Protein AF-A0A966P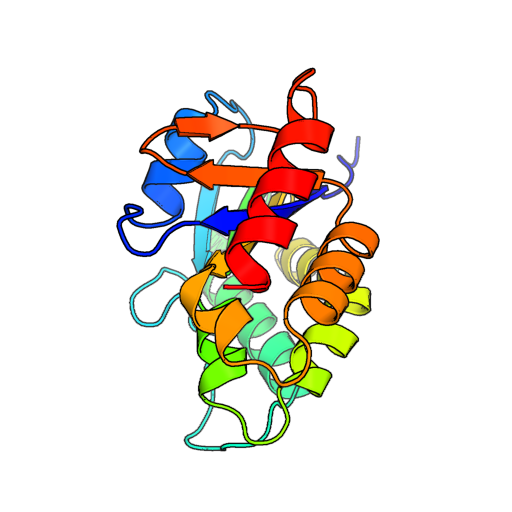U04-F1 (afdb_monomer_lite)

Secondary structure (DSSP, 8-state):
--PPPEEEEEEE-TT---HHHHHGGG-----SEEEEESTTSSB----SS-SS--HHHHHHHHHHHHHHHHHHHTT-EEEEEETTHHHHHHHSS-THHHHHHHHHHHHHHHHHHHHTT-EEEEEEEEEEHHHHHTSSSHHHHHHHHHHHSSEEEEEETTEEE-TTSTTHHHHHHHHHHHHH-

Structure (mmCIF, N/CA/C/O backbone):
data_AF-A0A966PU04-F1
#
_entry.id   AF-A0A966PU04-F1
#
loop_
_atom_site.group_PDB
_atom_site.id
_atom_site.type_symbol
_atom_site.label_atom_id
_atom_site.label_alt_id
_atom_site.label_comp_id
_atom_site.label_asym_id
_atom_site.label_entity_id
_atom_site.label_seq_id
_atom_site.pdbx_PDB_ins_code
_atom_site.Cartn_x
_atom_site.Cartn_y
_atom_site.Cartn_z
_atom_site.occupancy
_atom_site.B_iso_or_equiv
_atom_site.auth_seq_id
_atom_site.auth_comp_id
_atom_site.auth_asym_id
_atom_site.auth_atom_id
_atom_site.pdbx_PDB_model_num
ATOM 1 N N . MET A 1 1 ? 21.690 9.008 -10.757 1.00 43.91 1 MET A N 1
ATOM 2 C CA . MET A 1 1 ? 21.494 9.092 -9.293 1.00 43.91 1 MET A CA 1
ATOM 3 C C . MET A 1 1 ? 20.331 8.174 -8.948 1.00 43.91 1 MET A C 1
ATOM 5 O O . MET A 1 1 ? 19.266 8.370 -9.515 1.00 43.91 1 MET A O 1
ATOM 9 N N . LYS A 1 2 ? 20.530 7.123 -8.142 1.00 53.91 2 LYS A N 1
ATOM 10 C CA . LYS A 1 2 ? 19.440 6.214 -7.755 1.00 53.91 2 LYS A CA 1
ATOM 11 C C . LYS A 1 2 ? 18.668 6.879 -6.607 1.00 53.91 2 LYS A C 1
ATOM 13 O O . LYS A 1 2 ? 19.185 6.948 -5.502 1.00 53.91 2 LYS A O 1
ATOM 18 N N . ILE A 1 3 ? 17.493 7.439 -6.890 1.00 61.97 3 ILE A N 1
ATOM 19 C CA . ILE A 1 3 ? 16.504 7.840 -5.875 1.00 61.97 3 ILE A CA 1
ATOM 20 C C . ILE A 1 3 ? 16.209 6.638 -4.957 1.00 61.97 3 ILE A C 1
ATOM 22 O O . ILE A 1 3 ? 15.909 5.546 -5.447 1.00 61.97 3 ILE A O 1
ATOM 26 N N . ALA A 1 4 ? 16.347 6.817 -3.644 1.00 70.00 4 ALA A N 1
ATOM 27 C CA . ALA A 1 4 ? 15.911 5.810 -2.684 1.00 70.00 4 ALA A CA 1
ATOM 28 C C . ALA A 1 4 ? 14.380 5.719 -2.731 1.00 70.00 4 ALA A C 1
ATOM 30 O O . ALA A 1 4 ? 13.701 6.746 -2.694 1.00 70.00 4 ALA A O 1
ATOM 31 N N . SER A 1 5 ? 13.863 4.503 -2.872 1.00 83.75 5 SER A N 1
ATOM 32 C CA . SER A 1 5 ? 12.429 4.228 -2.822 1.00 83.75 5 SER A CA 1
ATOM 33 C C . SER A 1 5 ? 11.906 4.595 -1.439 1.00 83.75 5 SER A C 1
ATOM 35 O O . SER A 1 5 ? 12.516 4.221 -0.441 1.00 83.75 5 SER A O 1
ATOM 37 N N . ARG A 1 6 ? 10.817 5.360 -1.382 1.00 91.75 6 ARG A N 1
ATOM 38 C CA . ARG A 1 6 ? 10.198 5.798 -0.127 1.00 91.75 6 ARG A CA 1
ATOM 39 C C . ARG A 1 6 ? 9.121 4.793 0.262 1.00 91.75 6 ARG A C 1
ATOM 41 O O . ARG A 1 6 ? 8.151 4.633 -0.490 1.00 91.75 6 ARG A O 1
ATOM 48 N N . HIS A 1 7 ? 9.284 4.111 1.395 1.00 93.94 7 HIS A N 1
ATOM 49 C CA . HIS A 1 7 ? 8.273 3.201 1.926 1.00 93.94 7 HIS A CA 1
ATO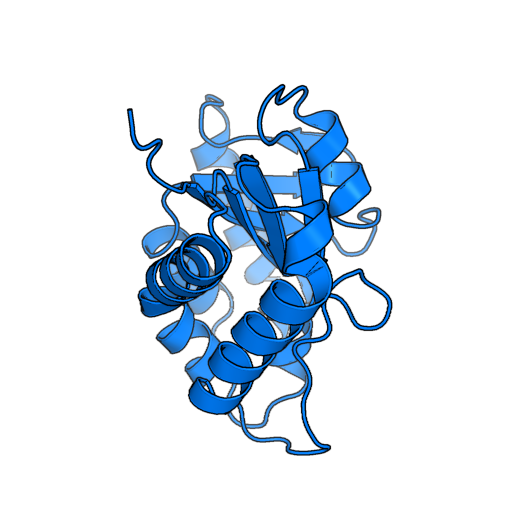M 50 C C . HIS A 1 7 ? 7.269 3.983 2.778 1.00 93.94 7 HIS A C 1
ATOM 52 O O . HIS A 1 7 ? 7.608 4.498 3.840 1.00 93.94 7 HIS A O 1
ATOM 58 N N . VAL A 1 8 ? 6.030 4.100 2.305 1.00 94.94 8 VAL A N 1
ATOM 59 C CA . VAL A 1 8 ? 5.017 5.000 2.866 1.00 94.94 8 VAL A CA 1
ATOM 60 C C . VAL A 1 8 ? 3.841 4.211 3.423 1.00 94.94 8 VAL A C 1
ATOM 62 O O . VAL A 1 8 ? 3.175 3.475 2.698 1.00 94.94 8 VAL A O 1
ATOM 65 N N . LEU A 1 9 ? 3.521 4.441 4.691 1.00 95.75 9 LEU A N 1
ATOM 66 C CA . LEU A 1 9 ? 2.275 4.011 5.309 1.00 95.75 9 LEU A CA 1
ATOM 67 C C . LEU A 1 9 ? 1.198 5.067 5.059 1.00 95.75 9 LEU A C 1
ATOM 69 O O . LEU A 1 9 ? 1.275 6.157 5.619 1.00 95.75 9 LEU A O 1
ATOM 73 N N . LEU A 1 10 ? 0.161 4.749 4.284 1.00 96.19 10 LEU A N 1
ATOM 74 C CA . LEU A 1 10 ? -1.016 5.605 4.121 1.00 96.19 10 LEU A CA 1
ATOM 75 C C . LEU A 1 10 ? -2.199 5.037 4.910 1.00 96.19 10 LEU A C 1
ATOM 77 O O . LEU A 1 10 ? -2.796 4.038 4.512 1.00 96.19 10 LEU A O 1
ATOM 81 N N . VAL A 1 11 ? -2.580 5.705 6.000 1.00 95.56 11 VAL A N 1
ATOM 82 C CA . VAL A 1 11 ? -3.774 5.339 6.777 1.00 95.56 11 VAL A CA 1
ATOM 83 C C . VAL A 1 11 ? -4.981 6.157 6.341 1.00 95.56 11 VAL A C 1
ATOM 85 O O . VAL A 1 11 ? -4.914 7.385 6.293 1.00 95.56 11 VAL A O 1
ATOM 88 N N . VAL A 1 12 ? -6.096 5.486 6.056 1.00 94.81 12 VAL A N 1
ATOM 89 C CA . VAL A 1 12 ? -7.312 6.112 5.520 1.00 94.81 12 VAL A CA 1
ATOM 90 C C . VAL A 1 12 ? -8.547 5.789 6.360 1.00 94.81 12 VAL A C 1
ATOM 92 O O . VAL A 1 12 ? -8.653 4.704 6.938 1.00 94.81 12 VAL A O 1
ATOM 95 N N . ASP A 1 13 ? -9.493 6.724 6.429 1.00 91.12 13 ASP A N 1
ATOM 96 C CA . ASP A 1 13 ? -10.825 6.447 6.977 1.00 91.12 13 ASP A CA 1
ATOM 97 C C . ASP A 1 13 ? -11.718 5.653 5.997 1.00 91.12 13 ASP A C 1
ATOM 99 O O . ASP A 1 13 ? -11.380 5.456 4.831 1.00 91.12 13 ASP A O 1
ATOM 103 N N . GLU A 1 14 ? -12.858 5.153 6.484 1.00 83.19 14 GLU A N 1
ATOM 104 C CA . GLU A 1 14 ? -13.803 4.332 5.702 1.00 83.19 14 GLU A CA 1
ATOM 105 C C . GLU A 1 14 ? -14.418 5.069 4.509 1.00 83.19 14 GLU A C 1
ATOM 107 O O . GLU A 1 14 ? -14.844 4.443 3.540 1.00 83.19 14 GLU A O 1
ATOM 112 N N . THR A 1 15 ? -14.476 6.398 4.584 1.00 85.50 15 THR A N 1
ATOM 113 C CA . THR A 1 15 ? -15.108 7.257 3.576 1.00 85.50 15 THR A CA 1
ATOM 114 C C . THR A 1 15 ? -14.124 7.756 2.526 1.00 85.50 15 THR A C 1
ATOM 116 O O . THR A 1 15 ? -14.505 8.495 1.614 1.00 85.50 15 THR A O 1
ATOM 119 N N . ALA A 1 16 ? -12.856 7.369 2.651 1.00 89.19 16 ALA A N 1
ATOM 120 C CA . ALA A 1 16 ? -11.800 7.838 1.786 1.00 89.19 16 ALA A CA 1
ATOM 121 C C . ALA A 1 16 ? -12.066 7.453 0.317 1.00 89.19 16 ALA A C 1
ATOM 123 O O . ALA A 1 16 ? -12.535 6.348 0.023 1.00 89.19 16 ALA A O 1
ATOM 124 N N . PRO A 1 17 ? -11.749 8.343 -0.642 1.00 90.94 17 PRO A N 1
ATOM 125 C CA . PRO A 1 17 ? -11.795 7.991 -2.050 1.00 90.94 17 PRO A CA 1
ATOM 126 C C . PRO A 1 17 ? -10.718 6.942 -2.364 1.00 90.94 17 PRO A C 1
ATOM 128 O O . PRO A 1 17 ? -9.879 6.595 -1.537 1.00 90.94 17 PRO A O 1
ATOM 131 N N . THR A 1 18 ? -10.697 6.448 -3.602 1.00 90.50 18 THR A N 1
ATOM 132 C CA . THR A 1 18 ? -9.664 5.502 -4.053 1.00 90.50 18 THR A CA 1
ATOM 133 C C . THR A 1 18 ? -8.252 6.035 -3.758 1.00 90.50 18 THR A C 1
ATOM 135 O O . THR A 1 18 ? -8.007 7.209 -4.057 1.00 90.50 18 THR A O 1
ATOM 138 N N . PRO A 1 19 ? -7.299 5.209 -3.292 1.00 91.44 19 PRO A N 1
ATOM 139 C CA . PRO A 1 19 ? -5.965 5.676 -2.905 1.00 91.44 19 PRO A CA 1
ATOM 140 C C . PRO A 1 19 ? -5.214 6.479 -3.972 1.00 91.44 19 PRO A C 1
ATOM 142 O O . PRO A 1 19 ? -4.555 7.459 -3.641 1.00 91.44 19 PRO A O 1
ATOM 145 N N . LEU A 1 20 ? -5.390 6.158 -5.258 1.00 91.25 20 LEU A N 1
ATOM 146 C CA . LEU A 1 20 ? -4.827 6.957 -6.351 1.00 91.25 20 LEU A CA 1
ATOM 147 C C . LEU A 1 20 ? -5.299 8.424 -6.313 1.00 91.25 20 LEU A C 1
ATOM 149 O O . LEU A 1 20 ? -4.482 9.336 -6.410 1.00 91.25 20 LEU A O 1
ATOM 153 N N . LYS A 1 21 ? -6.600 8.662 -6.094 1.00 91.50 21 LYS A N 1
ATOM 154 C CA . LYS A 1 21 ? -7.171 10.016 -5.953 1.00 91.50 21 LYS A CA 1
ATOM 155 C C . LYS A 1 21 ? -6.661 10.738 -4.710 1.00 91.50 21 LYS A C 1
ATOM 157 O O . LYS A 1 21 ? -6.603 11.962 -4.714 1.00 91.50 21 LYS A O 1
ATOM 162 N N . ILE A 1 22 ? -6.344 10.005 -3.643 1.00 92.25 22 ILE A N 1
ATOM 163 C CA . ILE A 1 22 ? -5.756 10.580 -2.428 1.00 92.25 22 ILE A CA 1
ATOM 164 C C . ILE A 1 22 ? -4.348 11.067 -2.746 1.00 92.25 22 ILE A C 1
ATOM 166 O O . ILE A 1 22 ? -4.050 12.243 -2.579 1.00 92.25 22 ILE A O 1
ATOM 170 N N . VAL A 1 23 ? -3.497 10.178 -3.259 1.00 90.62 23 VAL A N 1
ATOM 171 C CA . VAL A 1 23 ? -2.083 10.475 -3.509 1.00 90.62 23 VAL A CA 1
ATOM 172 C C . VAL A 1 23 ? -1.920 11.594 -4.538 1.00 90.62 23 VAL A C 1
ATOM 174 O O . VAL A 1 23 ? -1.041 12.436 -4.383 1.00 90.62 23 VAL A O 1
ATOM 177 N N . GLN A 1 24 ? -2.817 11.700 -5.519 1.00 88.62 24 GLN A N 1
ATOM 178 C CA . GLN A 1 24 ? -2.839 12.815 -6.474 1.00 88.62 24 GLN A CA 1
ATOM 179 C C . GLN A 1 24 ? -3.062 14.201 -5.829 1.00 88.62 24 GLN A C 1
ATOM 181 O O . GLN A 1 24 ? -2.724 15.207 -6.447 1.00 88.62 24 GLN A O 1
ATOM 186 N N . GLN A 1 25 ? -3.564 14.290 -4.589 1.00 86.81 25 GLN A N 1
ATOM 187 C CA . GLN A 1 25 ? -3.713 15.561 -3.854 1.00 86.81 25 GLN A CA 1
ATOM 188 C C . GLN A 1 25 ? -2.397 16.074 -3.258 1.00 86.81 25 GLN A C 1
ATOM 190 O O . GLN A 1 25 ? -2.291 17.250 -2.920 1.00 86.81 25 GLN A O 1
ATOM 195 N N . SER A 1 26 ? -1.384 15.214 -3.133 1.00 81.31 26 SER A N 1
ATOM 196 C CA . SER A 1 26 ? -0.097 15.556 -2.512 1.00 81.31 26 SER A CA 1
ATOM 197 C C . SER A 1 26 ? 0.729 16.582 -3.301 1.00 81.31 26 SER A C 1
ATOM 199 O O . SER A 1 26 ? 1.740 17.061 -2.796 1.00 81.31 26 SER A O 1
ATOM 201 N N . SER A 1 27 ? 0.324 16.922 -4.534 1.00 76.31 27 SER A N 1
ATOM 202 C CA . SER A 1 27 ? 1.100 17.759 -5.469 1.00 76.31 27 SER A CA 1
ATOM 203 C C . SER A 1 27 ? 2.535 17.252 -5.694 1.00 76.31 27 SER A C 1
ATOM 205 O O . SER A 1 27 ? 3.437 18.012 -6.046 1.00 76.31 27 SER A O 1
ATOM 207 N N . ILE A 1 28 ? 2.759 15.954 -5.474 1.00 83.81 28 ILE A N 1
ATOM 208 C CA . ILE A 1 28 ? 4.037 15.289 -5.688 1.00 83.81 28 ILE A CA 1
ATOM 209 C C . ILE A 1 28 ? 4.269 15.140 -7.201 1.00 83.81 28 ILE A C 1
ATOM 211 O O . ILE A 1 28 ? 3.513 14.471 -7.902 1.00 83.81 28 ILE A O 1
ATOM 215 N N . ASN A 1 29 ? 5.346 15.756 -7.698 1.00 77.12 29 ASN A N 1
ATOM 216 C CA . ASN A 1 29 ? 5.668 15.826 -9.132 1.00 77.12 29 ASN A CA 1
ATOM 217 C C . ASN A 1 29 ? 6.490 14.631 -9.661 1.00 77.12 29 ASN A C 1
ATOM 219 O O . ASN A 1 29 ? 6.776 14.552 -10.854 1.00 77.12 29 ASN A O 1
ATOM 223 N N . GLN A 1 30 ? 6.914 13.724 -8.782 1.00 78.81 30 GLN A N 1
ATOM 224 C CA . GLN A 1 30 ? 7.550 12.448 -9.120 1.00 78.81 30 GLN A CA 1
ATOM 225 C C . GLN A 1 30 ? 6.940 11.396 -8.212 1.00 78.81 30 GLN A C 1
ATOM 227 O O . GLN A 1 30 ? 6.932 11.625 -7.014 1.00 78.81 30 GLN A O 1
ATOM 232 N N . PRO A 1 31 ? 6.432 10.274 -8.716 1.00 89.38 31 PRO A N 1
ATOM 233 C CA . PRO A 1 31 ? 6.882 9.537 -9.887 1.00 89.38 31 PRO A CA 1
ATOM 234 C C . PRO A 1 31 ? 6.221 9.967 -11.197 1.00 89.38 31 PRO A C 1
ATOM 236 O O . PRO A 1 31 ? 5.221 10.677 -11.206 1.00 89.38 31 PRO A O 1
ATOM 239 N N . GLN A 1 32 ? 6.787 9.506 -12.313 1.00 90.31 32 GLN A N 1
ATOM 240 C CA . GLN A 1 32 ? 6.229 9.729 -13.652 1.00 90.31 32 GLN A CA 1
ATOM 241 C C . GLN A 1 32 ? 4.953 8.920 -13.896 1.00 90.31 32 GLN A C 1
ATOM 243 O O . GLN A 1 32 ? 4.110 9.335 -14.688 1.00 90.31 32 GLN A O 1
ATOM 248 N N . ASN A 1 33 ? 4.823 7.765 -13.242 1.00 91.62 33 ASN A N 1
ATOM 249 C CA . ASN A 1 33 ? 3.682 6.879 -13.407 1.00 91.62 33 ASN A CA 1
ATOM 250 C C . ASN A 1 33 ? 3.237 6.300 -12.060 1.00 91.62 33 ASN A C 1
ATOM 252 O O . ASN A 1 33 ? 4.071 5.910 -11.242 1.00 91.62 33 ASN A O 1
ATOM 256 N N . TRP A 1 34 ? 1.925 6.227 -11.853 1.00 93.12 34 TRP A N 1
ATOM 257 C CA . TRP A 1 34 ? 1.308 5.623 -10.678 1.00 93.12 34 TRP A CA 1
ATOM 258 C C . TRP A 1 34 ? 0.610 4.332 -11.092 1.00 93.12 34 TRP A C 1
ATOM 260 O O . TRP A 1 34 ? -0.222 4.359 -11.993 1.00 93.12 34 TRP A O 1
ATOM 270 N N . LEU A 1 35 ? 0.922 3.224 -10.422 1.00 94.19 35 LEU A N 1
ATOM 271 C CA . LEU A 1 35 ? 0.238 1.945 -10.615 1.00 94.19 35 LEU A CA 1
ATOM 272 C C . LEU A 1 35 ? -0.439 1.536 -9.312 1.00 94.19 35 LEU A C 1
ATOM 274 O O . LEU A 1 35 ? 0.168 1.594 -8.239 1.00 94.19 35 LEU A O 1
ATOM 278 N N . CYS A 1 36 ? -1.689 1.098 -9.408 1.00 93.25 36 CYS A N 1
ATOM 279 C CA . CYS A 1 36 ? -2.457 0.647 -8.258 1.00 93.25 36 CYS A CA 1
ATOM 280 C C . CYS A 1 36 ? -2.556 -0.882 -8.236 1.00 93.25 36 CYS A C 1
ATOM 282 O O . CYS A 1 36 ? -3.123 -1.491 -9.144 1.00 93.25 36 CYS A O 1
ATOM 284 N N . ALA A 1 37 ? -2.046 -1.501 -7.175 1.00 90.62 37 ALA A N 1
ATOM 285 C CA . ALA A 1 37 ? -2.321 -2.884 -6.833 1.00 90.62 37 ALA A CA 1
ATOM 286 C C . ALA A 1 37 ? -3.650 -2.972 -6.070 1.00 90.62 37 ALA A C 1
ATOM 288 O O . ALA A 1 37 ? -3.743 -2.595 -4.895 1.00 90.62 37 ALA A O 1
ATOM 289 N N . ALA A 1 38 ? -4.683 -3.425 -6.781 1.00 84.88 38 ALA A N 1
ATOM 290 C CA . ALA A 1 38 ? -6.047 -3.568 -6.288 1.00 84.88 38 ALA A CA 1
ATOM 291 C C . ALA A 1 38 ? -6.815 -4.646 -7.067 1.00 84.88 38 ALA A C 1
ATOM 293 O O . ALA A 1 38 ? -6.498 -4.908 -8.227 1.00 84.88 38 ALA A O 1
ATOM 294 N N . LYS A 1 39 ? -7.900 -5.183 -6.486 1.00 74.88 39 LYS A N 1
ATOM 295 C CA . LYS A 1 39 ? -8.857 -6.115 -7.127 1.00 74.88 39 LYS A CA 1
ATOM 296 C C . LYS A 1 39 ? -9.230 -5.717 -8.561 1.00 74.88 39 LYS A C 1
ATOM 298 O O . LYS A 1 39 ? -9.389 -6.585 -9.412 1.00 74.88 39 LYS A O 1
ATOM 303 N N . SER A 1 40 ? -9.371 -4.418 -8.820 1.00 74.31 40 SER A N 1
ATOM 304 C CA . SER A 1 40 ? -9.669 -3.838 -10.136 1.00 74.31 40 SER A CA 1
ATOM 305 C C . SER A 1 40 ? -8.632 -2.787 -10.569 1.00 74.31 40 SER A C 1
ATOM 307 O O . SER A 1 40 ? -8.994 -1.808 -11.221 1.00 74.31 40 SER A O 1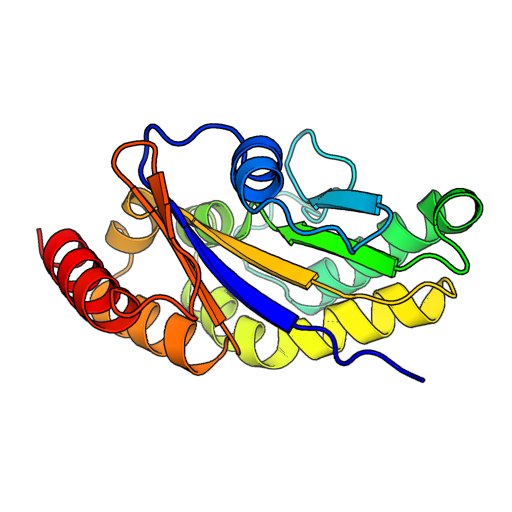
ATOM 309 N N . GLY A 1 41 ? -7.383 -2.926 -10.117 1.00 79.50 41 GLY A N 1
ATOM 310 C CA . GLY A 1 41 ? -6.278 -2.006 -10.404 1.00 79.50 41 GLY A CA 1
ATOM 311 C C . GLY A 1 41 ? -5.410 -2.432 -11.593 1.00 79.50 41 GLY A C 1
ATOM 312 O O . GLY A 1 41 ? -5.737 -3.370 -12.316 1.00 79.50 41 GLY A O 1
ATOM 313 N N . ASP A 1 42 ? -4.283 -1.740 -11.770 1.00 85.12 42 ASP A N 1
ATOM 314 C CA . ASP A 1 42 ? -3.274 -2.030 -12.800 1.00 85.12 42 ASP A CA 1
ATOM 315 C C . ASP A 1 42 ? -2.486 -3.314 -12.508 1.00 85.12 42 ASP A C 1
ATOM 317 O O . ASP A 1 42 ? -1.951 -3.940 -13.421 1.00 85.12 42 ASP A O 1
ATOM 321 N N . ILE A 1 43 ? -2.380 -3.670 -11.224 1.00 89.50 43 ILE A N 1
ATOM 322 C CA . ILE A 1 43 ? -1.617 -4.808 -10.713 1.00 89.50 43 ILE A CA 1
ATOM 323 C C . ILE A 1 43 ? -2.557 -5.685 -9.884 1.00 89.50 43 ILE A C 1
ATOM 325 O O . ILE A 1 43 ? -3.238 -5.203 -8.978 1.00 89.50 43 ILE A O 1
ATOM 329 N N . SER A 1 44 ? -2.548 -6.992 -10.144 1.00 87.50 44 SER A N 1
ATOM 330 C CA . SER A 1 44 ? -3.268 -7.975 -9.330 1.00 87.50 44 SER A CA 1
ATOM 331 C C . SER A 1 44 ? -2.294 -8.858 -8.551 1.00 87.50 44 SER A C 1
ATOM 333 O O . SER A 1 44 ? -1.590 -9.695 -9.119 1.00 87.50 44 SER A O 1
ATOM 335 N N . LEU A 1 45 ? -2.251 -8.679 -7.227 1.00 85.06 45 LEU A N 1
ATOM 336 C CA . LEU A 1 45 ? -1.366 -9.451 -6.343 1.00 85.06 45 LEU A CA 1
ATOM 337 C C . LEU A 1 45 ? -2.025 -10.703 -5.763 1.00 85.06 45 LEU A C 1
ATOM 339 O O . LEU A 1 45 ? -1.348 -11.579 -5.224 1.00 85.06 45 LEU A O 1
ATOM 343 N N . ARG A 1 46 ? -3.349 -10.810 -5.873 1.00 73.56 46 ARG A N 1
ATOM 344 C CA . ARG A 1 46 ? -4.104 -11.924 -5.314 1.00 73.56 46 ARG A CA 1
ATOM 345 C C . ARG A 1 46 ? -3.971 -13.158 -6.207 1.00 73.56 46 ARG A C 1
ATOM 347 O O . ARG A 1 46 ? -4.426 -13.164 -7.347 1.00 73.56 46 ARG A O 1
ATOM 354 N N . ARG A 1 47 ? -3.398 -14.238 -5.674 1.00 64.69 47 ARG A N 1
ATOM 355 C CA . ARG A 1 47 ? -3.342 -15.549 -6.339 1.00 64.69 47 ARG A CA 1
ATOM 356 C C . ARG A 1 47 ? -3.982 -16.590 -5.406 1.00 64.69 47 ARG A C 1
ATOM 358 O O . ARG A 1 47 ? -3.553 -16.754 -4.272 1.00 64.69 47 ARG A O 1
ATOM 365 N N . GLU A 1 48 ? -5.023 -17.260 -5.908 1.00 62.56 48 GLU A N 1
ATOM 366 C CA . GLU A 1 48 ? -5.797 -18.351 -5.278 1.00 62.56 48 GLU A CA 1
ATOM 367 C C . GLU A 1 48 ? -6.715 -18.007 -4.082 1.00 62.56 48 GLU A C 1
ATOM 369 O O . GLU A 1 48 ? -6.528 -17.043 -3.346 1.00 62.56 48 GLU A O 1
ATOM 374 N N . LYS A 1 49 ? -7.748 -18.842 -3.874 1.00 65.31 49 LYS A N 1
ATOM 375 C CA . LYS A 1 49 ? -8.736 -18.761 -2.771 1.00 65.31 49 LYS A CA 1
ATOM 376 C C . LYS A 1 49 ? -8.158 -19.200 -1.409 1.00 65.31 49 LYS A C 1
ATOM 378 O O . LYS A 1 49 ? -8.889 -19.706 -0.560 1.00 65.31 49 LYS A O 1
ATOM 383 N N . SER A 1 50 ? -6.846 -19.080 -1.219 1.00 71.75 50 SER A N 1
ATOM 384 C CA . SER A 1 50 ? -6.178 -19.453 0.027 1.00 71.75 50 SER A CA 1
ATOM 385 C C . SER A 1 50 ? -6.499 -18.427 1.110 1.00 71.75 50 SER A C 1
ATOM 387 O O . SER A 1 50 ? -6.359 -17.231 0.878 1.00 71.75 50 SER A O 1
ATOM 389 N N . ARG A 1 51 ? -6.882 -18.892 2.303 1.00 81.62 51 ARG A N 1
ATOM 390 C CA . ARG A 1 51 ? -6.974 -18.050 3.510 1.00 81.62 51 ARG A CA 1
ATOM 391 C C . ARG A 1 51 ? -5.646 -17.921 4.257 1.00 81.62 51 ARG A C 1
ATOM 393 O O . ARG A 1 51 ? -5.585 -17.281 5.297 1.00 81.62 51 ARG A O 1
ATOM 400 N N . GLN A 1 52 ? -4.561 -18.468 3.716 1.00 83.06 52 GLN A N 1
ATOM 401 C CA . GLN A 1 52 ? -3.215 -18.241 4.238 1.00 83.06 52 GLN A CA 1
ATOM 402 C C . GLN A 1 52 ? -2.493 -17.165 3.438 1.00 83.06 52 GLN A C 1
ATOM 404 O O . GLN A 1 52 ? -2.414 -17.260 2.209 1.00 83.06 52 GLN A O 1
ATOM 409 N N . TYR A 1 53 ? -1.900 -16.207 4.151 1.00 84.31 53 TYR A N 1
ATOM 410 C CA . TYR A 1 53 ? -0.989 -15.233 3.566 1.00 84.31 53 TYR A CA 1
ATOM 411 C C . TYR A 1 53 ? 0.328 -15.905 3.165 1.00 84.31 53 TYR A C 1
ATOM 413 O O . TYR A 1 53 ? 1.040 -16.441 4.022 1.00 84.31 53 TYR A O 1
ATOM 421 N N . LYS A 1 54 ? 0.659 -15.869 1.869 1.00 87.44 54 LYS A N 1
ATOM 422 C CA . LYS A 1 54 ? 1.873 -16.465 1.294 1.00 87.44 54 LYS A CA 1
ATOM 423 C C . LYS A 1 54 ? 2.751 -15.375 0.664 1.00 87.44 54 LYS A C 1
ATOM 425 O O . LYS A 1 54 ? 2.565 -15.034 -0.502 1.00 87.44 54 LYS A O 1
ATOM 430 N N . PRO A 1 55 ? 3.732 -14.834 1.408 1.00 87.62 55 PRO A N 1
ATOM 431 C CA . PRO A 1 55 ? 4.558 -13.723 0.938 1.00 87.62 55 PRO A CA 1
ATOM 432 C C . PRO A 1 55 ? 5.308 -13.979 -0.376 1.00 87.62 55 PRO A C 1
ATOM 434 O O . PRO A 1 55 ? 5.453 -13.077 -1.196 1.00 87.62 55 PRO A O 1
ATOM 437 N N . ALA A 1 56 ? 5.780 -15.212 -0.585 1.00 89.56 56 ALA A N 1
ATOM 438 C CA . ALA A 1 56 ? 6.501 -15.591 -1.800 1.00 89.56 56 ALA A CA 1
ATOM 439 C C . ALA A 1 56 ? 5.609 -15.493 -3.048 1.00 89.56 56 ALA A C 1
ATOM 441 O O . ALA A 1 56 ? 6.036 -14.945 -4.063 1.00 89.56 56 ALA A O 1
ATOM 442 N N . ASP A 1 57 ? 4.359 -15.945 -2.940 1.00 89.25 57 ASP A N 1
ATOM 443 C CA . ASP A 1 57 ? 3.389 -15.914 -4.036 1.00 89.25 57 ASP A CA 1
ATOM 444 C C . ASP A 1 57 ? 3.021 -14.466 -4.392 1.00 89.25 57 ASP A C 1
ATOM 446 O O . ASP A 1 57 ? 2.914 -14.123 -5.568 1.00 89.25 57 ASP A O 1
ATOM 450 N N . ILE A 1 58 ? 2.903 -13.592 -3.385 1.00 89.00 58 ILE A N 1
ATOM 451 C CA . ILE A 1 58 ? 2.634 -12.155 -3.564 1.00 89.00 58 ILE A CA 1
ATOM 452 C C . ILE A 1 58 ? 3.813 -11.462 -4.251 1.00 89.00 58 ILE A C 1
ATOM 454 O O . ILE A 1 58 ? 3.619 -10.709 -5.206 1.00 89.00 58 ILE A O 1
ATOM 458 N N . ALA A 1 59 ? 5.043 -11.740 -3.810 1.00 91.94 59 ALA A N 1
ATOM 459 C CA . ALA A 1 59 ? 6.248 -11.202 -4.436 1.00 91.94 59 ALA A CA 1
ATOM 460 C C . ALA A 1 59 ? 6.381 -11.659 -5.899 1.00 91.94 59 ALA A C 1
ATOM 462 O O . ALA A 1 59 ? 6.707 -10.861 -6.780 1.00 91.94 59 ALA A O 1
ATOM 463 N N . GLN A 1 60 ? 6.088 -12.933 -6.174 1.00 92.69 60 GLN A N 1
ATOM 464 C CA . GLN A 1 60 ? 6.084 -13.469 -7.532 1.00 92.69 60 GLN A CA 1
ATOM 465 C C . GLN A 1 60 ? 4.984 -12.831 -8.390 1.00 92.69 60 GLN A C 1
ATOM 467 O O . GLN A 1 60 ? 5.241 -12.489 -9.545 1.00 92.69 60 GLN A O 1
ATOM 472 N N . ALA A 1 61 ? 3.781 -12.644 -7.839 1.00 92.06 61 ALA A N 1
ATOM 473 C CA . ALA A 1 61 ? 2.687 -11.968 -8.527 1.00 92.06 61 ALA A CA 1
ATOM 474 C C . ALA A 1 61 ? 3.089 -10.542 -8.919 1.00 92.06 61 ALA A C 1
ATOM 476 O O . ALA A 1 61 ? 3.000 -10.206 -10.095 1.00 92.06 61 ALA A O 1
ATOM 477 N N . LEU A 1 62 ? 3.631 -9.755 -7.982 1.00 94.44 62 LEU A N 1
ATOM 478 C CA . LEU A 1 62 ? 4.119 -8.402 -8.263 1.00 94.44 62 LEU A CA 1
ATOM 479 C C . LEU A 1 62 ? 5.138 -8.397 -9.405 1.00 94.44 62 LEU A C 1
ATOM 481 O O . LEU A 1 62 ? 5.011 -7.620 -10.349 1.00 94.44 62 LEU A O 1
ATOM 485 N N . ASN A 1 63 ? 6.134 -9.282 -9.337 1.00 95.19 63 ASN A N 1
ATOM 486 C CA . ASN A 1 63 ? 7.152 -9.382 -10.374 1.00 95.19 63 ASN A CA 1
ATOM 487 C C . ASN A 1 63 ? 6.536 -9.680 -11.749 1.00 95.19 63 ASN A C 1
ATOM 489 O O . ASN A 1 63 ? 6.878 -9.025 -12.729 1.00 95.19 63 ASN A O 1
ATOM 493 N N . ASN A 1 64 ? 5.601 -10.627 -11.825 1.00 94.94 64 ASN A N 1
ATOM 494 C CA . ASN A 1 64 ? 4.940 -10.984 -13.079 1.00 94.94 64 ASN A CA 1
ATOM 495 C C . ASN A 1 64 ? 4.108 -9.825 -13.647 1.00 94.94 64 ASN A C 1
ATOM 497 O O . ASN A 1 64 ? 4.201 -9.540 -14.840 1.00 94.94 64 ASN A O 1
ATOM 501 N N . GLU A 1 65 ? 3.333 -9.134 -12.807 1.00 95.19 65 GLU A N 1
ATOM 502 C CA . GLU A 1 65 ? 2.520 -7.990 -13.236 1.00 95.19 65 GLU A CA 1
ATOM 503 C C . GLU A 1 65 ? 3.397 -6.847 -13.769 1.00 95.19 65 GLU A C 1
ATOM 505 O O . GLU A 1 65 ? 3.136 -6.313 -14.847 1.00 95.19 65 GLU A O 1
ATOM 510 N N . LEU A 1 66 ? 4.503 -6.519 -13.090 1.00 96.06 66 LEU A N 1
ATOM 511 C CA . LEU A 1 66 ? 5.431 -5.503 -13.591 1.00 96.06 66 LEU A CA 1
ATOM 512 C C . LEU A 1 66 ? 6.108 -5.937 -14.898 1.00 96.06 66 LEU A C 1
ATOM 514 O O . LEU A 1 66 ? 6.265 -5.114 -15.800 1.00 96.06 66 LEU A O 1
ATOM 518 N N . GLN A 1 67 ? 6.485 -7.213 -15.043 1.00 96.44 67 GLN A N 1
ATOM 519 C CA . GLN A 1 67 ? 7.062 -7.725 -16.294 1.00 96.44 67 GLN A CA 1
ATOM 520 C C . GLN A 1 67 ? 6.080 -7.592 -17.466 1.00 96.44 67 GLN A C 1
ATOM 522 O O . GLN A 1 67 ? 6.484 -7.172 -18.551 1.00 96.44 67 GLN A O 1
ATOM 527 N N . ASN A 1 68 ? 4.787 -7.841 -17.241 1.00 95.50 68 ASN A N 1
ATOM 528 C CA . ASN A 1 68 ? 3.746 -7.635 -18.253 1.00 95.50 68 ASN A CA 1
ATOM 529 C C . ASN A 1 68 ? 3.614 -6.160 -18.670 1.00 95.50 68 ASN A C 1
ATOM 531 O O . ASN A 1 68 ? 3.285 -5.857 -19.818 1.00 95.50 68 ASN A O 1
ATOM 535 N N . LEU A 1 69 ? 3.899 -5.234 -17.753 1.00 95.69 69 LEU A N 1
ATOM 536 C CA . LEU A 1 69 ? 3.858 -3.791 -17.994 1.00 95.69 69 LEU A CA 1
ATOM 537 C C . LEU A 1 69 ? 5.185 -3.216 -18.507 1.00 95.69 69 LEU A C 1
ATOM 539 O O . LEU A 1 69 ? 5.230 -2.034 -18.857 1.00 95.69 69 LEU A O 1
ATOM 543 N N . ARG A 1 70 ? 6.254 -4.021 -18.601 1.00 95.88 70 ARG A N 1
ATOM 544 C CA . ARG A 1 70 ? 7.633 -3.574 -18.865 1.00 95.88 70 ARG A CA 1
ATOM 545 C C . ARG A 1 70 ? 7.759 -2.606 -20.038 1.00 95.88 70 ARG A C 1
ATOM 547 O O . ARG A 1 70 ? 8.451 -1.600 -19.915 1.00 95.88 70 ARG A O 1
ATOM 554 N N . SER A 1 71 ? 7.087 -2.872 -21.158 1.00 95.44 71 SER A N 1
ATO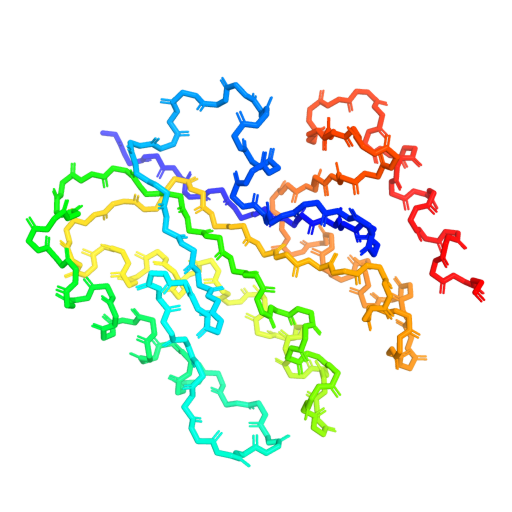M 555 C CA . SER A 1 71 ? 7.155 -2.017 -22.355 1.00 95.44 71 SER A CA 1
ATOM 556 C C . SER A 1 71 ? 6.652 -0.588 -22.122 1.00 95.44 71 SER A C 1
ATOM 558 O O . SER A 1 71 ? 7.039 0.316 -22.857 1.00 95.44 71 SER A O 1
ATOM 560 N N . LYS A 1 72 ? 5.814 -0.378 -21.101 1.00 94.12 72 LYS A N 1
ATOM 561 C CA . LYS A 1 72 ? 5.224 0.916 -20.742 1.00 94.12 72 LYS A CA 1
ATOM 562 C C . LYS A 1 72 ? 5.980 1.640 -19.632 1.00 94.12 72 LYS A C 1
ATOM 564 O O . LYS A 1 72 ? 5.847 2.853 -19.538 1.00 94.12 72 LYS A O 1
ATOM 569 N N . ILE A 1 73 ? 6.715 0.909 -18.790 1.00 95.62 73 ILE A N 1
ATOM 570 C CA . ILE A 1 73 ? 7.284 1.429 -17.532 1.00 95.62 73 ILE A CA 1
ATOM 571 C C . ILE A 1 73 ? 8.814 1.416 -17.483 1.00 95.62 73 ILE A C 1
ATOM 573 O O . ILE A 1 73 ? 9.402 1.990 -16.569 1.00 95.62 73 ILE A O 1
ATOM 577 N N . ALA A 1 74 ? 9.477 0.768 -18.444 1.00 95.50 74 ALA A N 1
ATOM 578 C CA . ALA A 1 74 ? 10.933 0.755 -18.509 1.00 95.50 74 ALA A CA 1
ATOM 579 C C . ALA A 1 74 ? 11.499 2.187 -18.555 1.00 95.50 74 ALA A C 1
ATOM 581 O O . ALA A 1 74 ? 10.994 3.051 -19.271 1.00 95.50 74 ALA A O 1
ATOM 582 N N . ASN A 1 75 ? 12.575 2.415 -17.801 1.00 94.25 75 ASN A N 1
ATOM 583 C CA . ASN A 1 75 ? 13.250 3.700 -17.602 1.00 94.25 75 ASN A CA 1
ATOM 584 C C . ASN A 1 75 ? 12.398 4.798 -16.935 1.00 94.25 75 ASN A C 1
ATOM 586 O O . ASN A 1 75 ? 12.788 5.964 -16.976 1.00 94.25 75 ASN A O 1
ATOM 590 N N . GLN A 1 76 ? 11.261 4.453 -16.322 1.00 94.19 76 GLN A N 1
ATOM 591 C CA . GLN A 1 76 ? 10.427 5.402 -15.578 1.00 94.19 76 GLN A CA 1
ATOM 592 C C . GLN A 1 76 ? 10.628 5.286 -14.068 1.00 94.19 76 GLN A C 1
ATOM 594 O O . GLN A 1 76 ? 10.980 4.226 -13.540 1.00 94.19 76 GLN A O 1
ATOM 599 N N . THR A 1 77 ? 10.333 6.379 -13.365 1.00 94.44 77 THR A N 1
ATOM 600 C CA . THR A 1 77 ? 10.079 6.353 -11.923 1.00 94.44 77 THR A CA 1
ATOM 601 C C . THR A 1 77 ? 8.615 6.016 -11.649 1.00 94.44 77 THR A C 1
ATOM 603 O O . THR A 1 77 ? 7.710 6.591 -12.258 1.00 94.44 77 THR A O 1
ATOM 606 N N . LEU A 1 78 ? 8.381 5.080 -10.732 1.00 94.88 78 LEU A N 1
ATOM 607 C CA . LEU A 1 78 ? 7.074 4.512 -10.416 1.00 94.88 78 LEU A CA 1
ATOM 608 C C . LEU A 1 78 ? 6.641 4.855 -8.998 1.00 94.88 78 LEU A C 1
ATOM 610 O O . LEU A 1 78 ? 7.445 4.867 -8.066 1.00 94.88 78 LEU A O 1
ATOM 614 N N . GLY A 1 79 ? 5.346 5.090 -8.851 1.00 95.44 79 GLY A N 1
ATOM 615 C CA . GLY A 1 79 ? 4.652 5.116 -7.578 1.00 95.44 79 GLY A CA 1
ATOM 616 C C . GLY A 1 79 ? 3.707 3.939 -7.530 1.00 95.44 79 GLY A C 1
ATOM 617 O O . GLY A 1 79 ? 2.781 3.846 -8.331 1.00 95.44 79 GLY A O 1
ATOM 618 N N . LEU A 1 80 ? 3.972 3.016 -6.623 1.00 95.50 80 LEU A N 1
ATOM 619 C CA . LEU A 1 80 ? 3.222 1.783 -6.486 1.00 95.50 80 LEU A CA 1
ATOM 620 C C . LEU A 1 80 ? 2.318 1.918 -5.268 1.00 95.50 80 LEU A C 1
ATOM 622 O O . LEU A 1 80 ? 2.797 2.184 -4.169 1.00 95.50 80 LEU A O 1
ATOM 626 N N . ILE A 1 81 ? 1.011 1.786 -5.478 1.00 95.38 81 ILE A N 1
ATOM 627 C CA . ILE A 1 81 ? 0.001 1.932 -4.430 1.00 95.38 81 ILE A CA 1
ATOM 628 C C . ILE A 1 81 ? -0.605 0.565 -4.146 1.00 95.38 81 ILE A C 1
ATOM 630 O O . ILE A 1 81 ? -1.274 -0.005 -5.001 1.00 95.38 81 ILE A O 1
ATOM 634 N N . PHE A 1 82 ? -0.409 0.052 -2.940 1.00 94.25 82 PHE A N 1
ATOM 635 C CA . PHE A 1 82 ? -0.892 -1.248 -2.497 1.00 94.25 82 PHE A CA 1
ATOM 636 C C . PHE A 1 82 ? -2.167 -1.065 -1.678 1.00 94.25 82 PHE A C 1
ATOM 638 O O . PHE A 1 82 ? -2.135 -0.842 -0.470 1.00 94.25 82 PHE A O 1
ATOM 645 N N . SER A 1 83 ? -3.311 -1.097 -2.371 1.00 88.12 83 SER A N 1
ATOM 646 C CA . SER A 1 83 ? -4.622 -0.786 -1.789 1.00 88.12 83 SER A CA 1
ATOM 647 C C . SER A 1 83 ? -5.263 -1.957 -1.040 1.00 88.12 83 SER A C 1
ATOM 649 O O . SER A 1 83 ? -6.231 -1.751 -0.311 1.00 88.12 83 SER A O 1
ATOM 651 N N . GLU A 1 84 ? -4.774 -3.177 -1.248 1.00 80.69 84 GLU A N 1
ATOM 652 C CA . GLU A 1 84 ? -5.367 -4.401 -0.686 1.00 80.69 84 GLU A CA 1
ATOM 653 C C . GLU A 1 84 ? -4.724 -4.830 0.629 1.00 80.69 84 GLU A C 1
ATOM 655 O O . GLU A 1 84 ? -5.114 -5.845 1.196 1.00 80.69 84 GLU A O 1
ATOM 660 N N . THR A 1 85 ? -3.735 -4.090 1.126 1.00 77.56 85 THR A N 1
ATOM 661 C CA . THR A 1 85 ? -2.914 -4.535 2.253 1.00 77.56 85 THR A CA 1
ATOM 662 C C . THR A 1 85 ? -3.720 -4.690 3.545 1.00 77.56 85 THR A C 1
ATOM 664 O O . THR A 1 85 ? -3.561 -5.672 4.267 1.00 77.56 85 THR A O 1
ATOM 667 N N . SER A 1 86 ? -4.643 -3.765 3.810 1.00 74.06 86 SER A N 1
ATOM 668 C CA . SER A 1 86 ? -5.558 -3.848 4.957 1.00 74.06 86 SER A CA 1
ATOM 669 C C . SER A 1 86 ? -6.677 -4.876 4.769 1.00 74.06 86 SER A C 1
ATOM 671 O O . SER A 1 86 ? -6.937 -5.647 5.689 1.00 74.06 86 SER A O 1
ATOM 673 N N . GLU A 1 87 ? -7.269 -4.975 3.575 1.00 74.75 87 GLU A N 1
ATOM 674 C CA . GLU A 1 87 ? -8.264 -6.018 3.269 1.00 74.75 87 GLU A CA 1
ATOM 675 C C . GLU A 1 87 ? -7.661 -7.425 3.406 1.00 74.75 87 GLU A C 1
ATOM 677 O O . GLU A 1 87 ? -8.284 -8.332 3.949 1.00 74.75 87 GLU A O 1
ATOM 682 N N . ALA A 1 88 ? -6.407 -7.610 2.992 1.00 74.75 88 ALA A N 1
ATOM 683 C CA . ALA A 1 88 ? -5.671 -8.848 3.212 1.00 74.75 88 ALA A CA 1
ATOM 684 C C . ALA A 1 88 ? -5.617 -9.219 4.704 1.00 74.75 88 ALA A C 1
ATOM 686 O O . ALA A 1 88 ? -5.830 -10.377 5.060 1.00 74.75 88 ALA A O 1
ATOM 687 N N . MET A 1 89 ? -5.389 -8.253 5.597 1.00 77.31 89 MET A N 1
ATOM 688 C CA . MET A 1 89 ? -5.370 -8.530 7.035 1.00 77.31 89 MET A CA 1
ATOM 689 C C . MET A 1 89 ? -6.713 -9.030 7.577 1.00 77.31 89 MET A C 1
ATOM 691 O O . MET A 1 89 ? -6.720 -9.754 8.568 1.00 77.31 89 MET A O 1
ATOM 695 N N . THR A 1 90 ? -7.841 -8.683 6.961 1.00 77.88 90 THR A N 1
ATOM 696 C CA . THR A 1 90 ? -9.156 -9.158 7.420 1.00 77.88 90 THR A CA 1
ATOM 697 C C . THR A 1 90 ? -9.567 -10.477 6.766 1.00 77.88 90 THR A C 1
ATOM 699 O O . THR A 1 90 ? -10.334 -11.241 7.350 1.00 77.88 90 THR A O 1
ATOM 702 N N . GLU A 1 91 ? -9.040 -10.780 5.576 1.00 81.38 91 GLU A N 1
ATOM 703 C CA . GLU A 1 91 ? -9.395 -11.975 4.802 1.00 81.38 91 GLU A CA 1
ATOM 704 C C . GLU A 1 91 ? -8.534 -13.221 5.124 1.00 81.38 91 GLU A C 1
ATOM 706 O O . GLU A 1 91 ? -8.976 -14.345 4.858 1.00 81.38 91 GLU A O 1
ATOM 711 N N . PHE A 1 92 ? -7.321 -13.057 5.670 1.00 81.81 92 PHE A N 1
ATOM 712 C CA . PHE A 1 92 ? -6.410 -14.170 5.979 1.00 81.81 92 PHE A CA 1
ATOM 713 C C . PHE A 1 92 ? -6.527 -14.662 7.432 1.00 81.81 92 PHE A C 1
ATOM 715 O O . PHE A 1 92 ? -6.622 -13.875 8.368 1.00 81.81 92 PHE A O 1
ATOM 722 N N . ASP A 1 93 ? -6.406 -15.977 7.640 1.00 83.06 93 ASP A N 1
ATOM 723 C CA . ASP A 1 93 ? -6.454 -16.622 8.964 1.00 83.06 93 ASP A CA 1
ATOM 724 C C . ASP A 1 93 ? -5.242 -16.237 9.849 1.00 83.06 93 ASP A C 1
ATOM 726 O O . ASP A 1 93 ? -5.246 -16.439 11.064 1.00 83.06 93 ASP A O 1
ATOM 730 N N . ASN A 1 94 ? -4.177 -15.691 9.248 1.00 83.00 94 ASN A N 1
ATOM 731 C CA . ASN A 1 94 ? -2.923 -15.315 9.902 1.00 83.00 94 ASN A CA 1
ATOM 732 C C . ASN A 1 94 ? -2.507 -13.850 9.622 1.00 83.00 94 ASN A C 1
ATOM 734 O O . ASN A 1 94 ? -1.426 -13.620 9.075 1.00 83.00 94 ASN A O 1
ATOM 738 N N . PRO A 1 95 ? -3.280 -12.835 10.055 1.00 82.62 95 PRO A N 1
ATOM 739 C CA . PRO A 1 95 ? -3.019 -11.418 9.747 1.00 82.62 95 PRO A CA 1
ATOM 740 C C . PRO A 1 95 ? -1.633 -10.916 10.169 1.00 82.62 95 PRO A C 1
ATOM 742 O O . PRO A 1 95 ? -1.046 -10.048 9.531 1.00 82.62 95 PRO A O 1
ATOM 745 N N . GLN A 1 96 ? -1.060 -11.506 11.220 1.00 83.69 96 GLN A N 1
ATOM 746 C CA . GLN A 1 96 ? 0.294 -11.195 11.690 1.00 83.69 96 GLN A CA 1
ATOM 747 C C . GLN A 1 96 ? 1.382 -11.496 10.647 1.00 83.69 96 GLN A C 1
ATOM 749 O O . GLN A 1 96 ? 2.470 -10.931 10.711 1.00 83.69 96 GLN A O 1
ATOM 754 N N . ALA A 1 97 ? 1.121 -12.389 9.690 1.00 86.38 97 ALA A N 1
ATOM 755 C CA . ALA A 1 97 ? 2.052 -12.657 8.600 1.00 86.38 97 ALA A CA 1
ATOM 756 C C . ALA A 1 97 ? 2.153 -11.482 7.616 1.00 86.38 97 ALA A C 1
ATOM 758 O O . ALA A 1 97 ? 3.220 -11.299 7.035 1.00 86.38 97 ALA A O 1
ATOM 759 N N . VAL A 1 98 ? 1.088 -10.680 7.473 1.00 87.50 98 VAL A N 1
ATOM 760 C CA . VAL A 1 98 ? 1.099 -9.450 6.668 1.00 87.50 98 VAL A CA 1
ATOM 761 C C . VAL A 1 98 ? 2.023 -8.421 7.321 1.00 87.50 98 VAL A C 1
ATOM 763 O O . VAL A 1 98 ? 2.972 -7.980 6.685 1.00 87.50 98 VAL A O 1
ATOM 766 N N . LEU A 1 99 ? 1.838 -8.148 8.622 1.00 87.12 99 LEU A N 1
ATOM 767 C CA . LEU A 1 99 ? 2.690 -7.223 9.393 1.00 87.12 99 LEU A CA 1
ATOM 768 C C . LEU A 1 99 ? 4.172 -7.610 9.328 1.00 87.12 99 LEU A C 1
ATOM 770 O O . LEU A 1 99 ? 5.024 -6.800 8.981 1.00 87.12 99 LEU A O 1
ATOM 774 N N . LYS A 1 100 ? 4.482 -8.891 9.558 1.00 89.44 100 LYS A N 1
ATOM 775 C CA . LYS A 1 100 ? 5.861 -9.393 9.463 1.00 89.44 100 LYS A CA 1
ATOM 776 C C . LYS A 1 100 ? 6.468 -9.224 8.073 1.00 89.44 100 LYS A C 1
ATOM 778 O O . LYS A 1 100 ? 7.690 -9.144 7.950 1.00 89.44 100 LYS A O 1
ATOM 783 N N . PHE A 1 101 ? 5.647 -9.257 7.028 1.00 90.25 101 PHE A N 1
ATOM 784 C CA . PHE A 1 101 ? 6.127 -9.123 5.663 1.00 90.25 101 PHE A CA 1
ATOM 785 C C . PHE A 1 101 ? 6.405 -7.672 5.269 1.00 90.25 101 PHE A C 1
ATOM 787 O O . PHE A 1 101 ? 7.290 -7.460 4.444 1.00 90.25 101 PHE A O 1
ATOM 794 N N . GLU A 1 102 ? 5.766 -6.693 5.913 1.00 91.19 102 GLU A N 1
ATOM 795 C CA . GLU A 1 102 ? 6.028 -5.265 5.678 1.00 91.19 102 GLU A CA 1
ATOM 796 C C . GLU A 1 102 ? 7.505 -4.900 5.864 1.00 91.19 102 GLU A C 1
ATOM 798 O O . GLU A 1 102 ? 8.071 -4.166 5.059 1.00 91.19 102 GLU A O 1
ATOM 803 N N . HIS A 1 103 ? 8.193 -5.532 6.822 1.00 90.50 103 HIS A N 1
ATOM 804 C CA . HIS A 1 103 ? 9.644 -5.384 7.014 1.00 90.50 103 HIS A CA 1
ATOM 805 C C . HIS A 1 103 ? 10.494 -5.734 5.781 1.00 90.50 103 HIS A C 1
ATOM 807 O O . HIS A 1 103 ? 11.659 -5.353 5.706 1.00 90.50 103 HIS A O 1
ATOM 813 N N . LYS A 1 104 ? 9.960 -6.531 4.853 1.00 92.19 104 LYS A N 1
ATOM 814 C CA . LYS A 1 104 ? 10.647 -6.966 3.627 1.00 92.19 104 LYS A CA 1
ATOM 815 C C . LYS A 1 104 ? 10.036 -6.347 2.378 1.00 92.19 104 LYS A C 1
ATOM 817 O O . LYS A 1 104 ? 10.529 -6.599 1.278 1.00 92.19 104 LYS A O 1
ATOM 822 N N . TRP A 1 105 ? 8.944 -5.605 2.520 1.00 92.44 105 TRP A N 1
ATOM 823 C CA . TRP A 1 105 ? 8.116 -5.234 1.389 1.00 92.44 105 TRP A CA 1
ATOM 824 C C . TRP A 1 105 ? 8.803 -4.227 0.472 1.00 92.44 105 TRP A C 1
ATOM 826 O O . TRP A 1 105 ? 8.845 -4.444 -0.739 1.00 92.44 105 TRP A O 1
ATOM 836 N N . ALA A 1 106 ? 9.453 -3.208 1.039 1.00 92.38 106 ALA A N 1
ATOM 837 C CA . ALA A 1 106 ? 10.268 -2.257 0.283 1.00 92.38 106 ALA A CA 1
ATOM 838 C C . ALA A 1 106 ? 11.318 -2.956 -0.603 1.00 92.38 106 ALA A C 1
ATOM 840 O O . ALA A 1 106 ? 11.379 -2.704 -1.806 1.00 92.38 106 ALA A O 1
ATOM 841 N N . ASP A 1 107 ? 12.059 -3.924 -0.052 1.00 92.94 107 ASP A N 1
ATOM 842 C CA . ASP A 1 107 ? 13.050 -4.702 -0.807 1.00 92.94 107 ASP A CA 1
ATOM 843 C C . ASP A 1 107 ? 12.425 -5.512 -1.950 1.00 92.94 107 ASP A C 1
ATOM 845 O O . ASP A 1 107 ? 13.024 -5.661 -3.019 1.00 92.94 107 ASP A O 1
ATOM 849 N N . VAL A 1 108 ? 11.245 -6.094 -1.719 1.00 94.56 108 VAL A N 1
ATOM 850 C CA . VAL A 1 108 ? 10.513 -6.870 -2.731 1.00 94.56 108 VAL A CA 1
ATOM 851 C C . VAL A 1 108 ? 10.089 -5.965 -3.883 1.00 94.56 108 VAL A C 1
ATOM 853 O O . VAL A 1 108 ? 10.327 -6.303 -5.047 1.00 94.56 108 VAL A O 1
ATOM 856 N N . VAL A 1 109 ? 9.515 -4.808 -3.563 1.00 94.81 109 VAL A N 1
ATOM 857 C CA . VAL A 1 109 ? 9.057 -3.820 -4.540 1.00 94.81 109 VAL A CA 1
ATOM 858 C C . VAL A 1 109 ? 10.224 -3.277 -5.364 1.00 94.81 109 VAL A C 1
ATOM 860 O O . VAL A 1 109 ? 10.162 -3.271 -6.597 1.00 94.81 109 VAL A O 1
ATOM 863 N N . ASP A 1 110 ? 11.325 -2.913 -4.713 1.00 94.38 110 ASP A N 1
ATOM 864 C CA . ASP A 1 110 ? 12.507 -2.371 -5.381 1.00 94.38 110 ASP A CA 1
ATOM 865 C C . ASP A 1 110 ? 13.159 -3.383 -6.321 1.00 94.38 110 ASP A C 1
ATOM 867 O O . ASP A 1 110 ? 13.555 -3.034 -7.441 1.00 94.38 110 ASP A O 1
ATOM 871 N N . LYS A 1 111 ? 13.245 -4.651 -5.903 1.00 95.00 111 LYS A N 1
ATOM 872 C CA . LYS A 1 111 ? 13.741 -5.738 -6.756 1.00 95.00 111 LYS A CA 1
ATOM 873 C C . LYS A 1 111 ? 12.842 -5.938 -7.971 1.00 95.00 111 LYS A C 1
ATOM 875 O O . LYS A 1 111 ? 13.356 -6.026 -9.087 1.00 95.00 111 LYS A O 1
ATOM 880 N N . ALA A 1 112 ? 11.524 -5.968 -7.775 1.00 95.75 112 ALA A N 1
ATOM 881 C CA . ALA A 1 112 ? 10.566 -6.160 -8.857 1.00 95.75 112 ALA A CA 1
ATOM 882 C C . ALA A 1 112 ? 10.626 -5.005 -9.876 1.00 95.75 112 ALA A C 1
ATOM 884 O O . ALA A 1 112 ? 10.768 -5.259 -11.073 1.00 95.75 112 ALA A O 1
ATOM 885 N N . ALA A 1 113 ? 10.630 -3.747 -9.418 1.00 95.38 113 ALA A N 1
ATOM 886 C CA . ALA A 1 113 ? 10.752 -2.572 -10.285 1.00 95.38 113 ALA A CA 1
ATOM 887 C C . ALA A 1 113 ? 12.096 -2.538 -11.036 1.00 95.38 113 ALA A C 1
ATOM 889 O O . ALA A 1 113 ? 12.135 -2.325 -12.250 1.00 95.38 113 ALA A O 1
ATOM 890 N N . THR A 1 114 ? 13.201 -2.838 -10.346 1.00 95.25 114 THR A N 1
ATOM 891 C CA . THR A 1 114 ? 14.531 -2.889 -10.975 1.00 95.25 114 THR A CA 1
ATOM 892 C C . THR A 1 114 ? 14.595 -3.970 -12.062 1.00 95.25 114 THR A C 1
ATOM 894 O O . THR A 1 114 ? 15.203 -3.753 -13.109 1.00 95.25 114 THR A O 1
ATOM 897 N N . SER A 1 115 ? 13.929 -5.117 -11.865 1.00 95.88 115 SER A N 1
ATOM 898 C CA . SER A 1 115 ? 13.931 -6.235 -12.826 1.00 95.88 115 SER A CA 1
ATOM 899 C C . SER A 1 115 ? 13.318 -5.893 -14.193 1.00 95.88 115 SER A C 1
ATOM 901 O O . SER A 1 115 ? 13.635 -6.535 -15.197 1.00 95.88 115 SER A O 1
ATOM 903 N N . VAL A 1 116 ? 12.454 -4.875 -14.246 1.00 96.38 116 VAL A N 1
ATOM 904 C CA . VAL A 1 116 ? 11.818 -4.382 -15.479 1.00 96.38 116 VAL A CA 1
ATOM 905 C C . VAL A 1 116 ? 12.505 -3.137 -16.039 1.00 96.38 116 VAL A C 1
ATOM 907 O O . VAL A 1 116 ? 12.053 -2.576 -17.036 1.00 96.38 116 VAL A O 1
ATOM 910 N N . GLY A 1 117 ? 13.618 -2.716 -15.431 1.00 94.88 117 GLY A N 1
ATOM 911 C CA . GLY A 1 117 ? 14.340 -1.499 -15.794 1.00 94.88 117 GLY A CA 1
ATOM 912 C C . GLY A 1 117 ? 13.641 -0.215 -15.349 1.00 94.88 117 GLY A C 1
ATOM 913 O O . GLY A 1 117 ? 13.905 0.835 -15.924 1.00 94.88 117 GLY A O 1
ATOM 914 N N . ALA A 1 118 ? 12.737 -0.286 -14.372 1.00 95.00 118 ALA A N 1
ATOM 915 C CA . ALA A 1 118 ? 12.092 0.871 -13.762 1.00 95.00 118 ALA A CA 1
ATOM 916 C C . ALA A 1 118 ? 12.709 1.178 -12.389 1.00 95.00 118 ALA A C 1
ATOM 918 O O . ALA A 1 118 ? 13.524 0.417 -11.860 1.00 95.00 118 ALA A O 1
ATOM 919 N N . GLN A 1 119 ? 12.301 2.293 -11.793 1.00 94.06 119 GLN A N 1
ATOM 920 C CA . GLN A 1 119 ? 12.711 2.686 -10.452 1.00 94.06 119 GLN A CA 1
ATOM 921 C C . GLN A 1 119 ? 11.489 2.956 -9.583 1.00 94.06 119 GLN A C 1
ATOM 923 O O . GLN A 1 119 ? 10.677 3.806 -9.925 1.00 94.06 119 GLN A O 1
ATOM 928 N N . SER A 1 120 ? 11.375 2.290 -8.437 1.00 92.81 120 SER A N 1
ATOM 929 C CA . SER A 1 120 ? 10.375 2.665 -7.436 1.00 92.81 120 SER A CA 1
ATOM 930 C C . SER A 1 120 ? 10.805 3.964 -6.749 1.00 92.81 120 SER A C 1
ATOM 932 O O . SER A 1 120 ? 11.893 4.036 -6.181 1.00 92.81 120 SER A O 1
ATOM 934 N N . ALA A 1 121 ? 9.981 5.004 -6.853 1.00 93.38 121 ALA A N 1
ATOM 935 C CA . ALA A 1 121 ? 10.132 6.247 -6.098 1.00 93.38 121 ALA A CA 1
ATOM 936 C C . ALA A 1 121 ? 9.256 6.231 -4.839 1.00 93.38 121 ALA A C 1
ATOM 938 O O . ALA A 1 121 ? 9.678 6.722 -3.795 1.00 93.38 121 ALA A O 1
ATOM 939 N N . PHE A 1 122 ? 8.063 5.638 -4.942 1.00 94.00 122 PHE A N 1
ATOM 940 C CA . PHE A 1 122 ? 7.123 5.478 -3.838 1.00 94.00 122 PHE A CA 1
ATOM 941 C C . PHE A 1 122 ? 6.570 4.056 -3.809 1.00 94.00 122 PHE A C 1
ATOM 943 O O . PHE A 1 122 ? 6.085 3.553 -4.823 1.00 94.00 122 PHE A O 1
ATOM 950 N N . ASN A 1 123 ? 6.585 3.455 -2.625 1.00 94.62 123 ASN A N 1
ATOM 951 C CA . ASN A 1 123 ? 5.878 2.229 -2.281 1.00 94.62 123 ASN A CA 1
ATOM 952 C C . ASN A 1 123 ? 4.870 2.577 -1.179 1.00 94.62 123 ASN A C 1
ATOM 954 O O . ASN A 1 123 ? 5.265 2.770 -0.034 1.00 94.62 123 ASN A O 1
ATOM 958 N N . ILE A 1 124 ? 3.593 2.721 -1.534 1.00 95.50 124 ILE A N 1
ATOM 959 C CA . ILE A 1 124 ? 2.537 3.180 -0.628 1.00 95.50 124 ILE A CA 1
ATOM 960 C C . ILE A 1 124 ? 1.689 1.993 -0.180 1.00 95.50 124 ILE A C 1
ATOM 962 O O . ILE A 1 124 ? 0.870 1.494 -0.952 1.00 95.50 124 ILE A O 1
ATOM 966 N N . CYS A 1 125 ? 1.822 1.589 1.079 1.00 95.50 125 CYS A N 1
ATOM 967 C CA . CYS A 1 125 ? 0.969 0.589 1.711 1.00 95.50 125 CYS A CA 1
ATOM 968 C C . CYS A 1 125 ? -0.263 1.253 2.324 1.00 95.50 125 CYS A C 1
ATOM 970 O O . CYS A 1 125 ? -0.153 2.119 3.196 1.0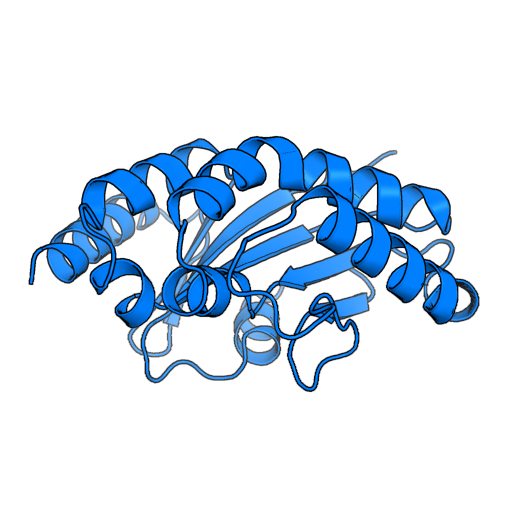0 95.50 125 CYS A O 1
ATOM 972 N N . VAL A 1 126 ? -1.454 0.856 1.870 1.00 95.19 126 VAL A N 1
ATOM 973 C CA . VAL A 1 126 ? -2.708 1.493 2.281 1.00 95.19 126 VAL A CA 1
ATOM 974 C C . VAL A 1 126 ? -3.424 0.673 3.347 1.00 95.19 126 VAL A C 1
ATOM 976 O O . VAL A 1 126 ? -3.783 -0.494 3.151 1.00 95.19 126 VAL A O 1
ATOM 979 N N . TYR A 1 127 ? -3.714 1.336 4.463 1.00 94.62 127 TYR A N 1
ATOM 980 C CA . TYR A 1 127 ? -4.381 0.749 5.613 1.00 94.62 127 TYR A CA 1
ATOM 981 C C . TYR A 1 127 ? -5.655 1.496 5.990 1.00 94.62 127 TYR A C 1
ATOM 983 O O . TYR A 1 127 ? -5.614 2.647 6.423 1.00 94.62 127 TYR A O 1
ATOM 991 N N . LYS A 1 128 ? -6.806 0.831 5.869 1.00 93.75 128 LYS A N 1
ATOM 992 C CA . LYS A 1 128 ? -8.075 1.357 6.377 1.00 93.75 128 LYS A CA 1
ATOM 993 C C . LYS A 1 128 ? -8.110 1.244 7.899 1.00 93.75 128 LYS A C 1
ATOM 995 O O . LYS A 1 128 ? -7.808 0.191 8.461 1.00 93.75 128 LYS A O 1
ATOM 1000 N N . ILE A 1 129 ? -8.532 2.314 8.573 1.00 93.06 129 ILE A N 1
ATOM 1001 C CA . ILE A 1 129 ? -8.694 2.329 10.037 1.00 93.06 129 ILE A CA 1
ATOM 1002 C C . ILE A 1 129 ? -9.654 1.218 10.484 1.00 93.06 129 ILE A C 1
ATOM 1004 O O . ILE A 1 129 ? -9.384 0.553 11.479 1.00 93.06 129 ILE A O 1
ATOM 1008 N N . ALA A 1 130 ? -10.739 0.991 9.740 1.00 91.81 130 ALA A N 1
ATOM 1009 C CA . ALA A 1 130 ? -11.722 -0.053 10.031 1.00 91.81 130 ALA A CA 1
ATOM 1010 C C . ALA A 1 130 ? -11.107 -1.455 10.072 1.00 91.81 130 ALA A C 1
ATOM 1012 O O . ALA A 1 130 ? -11.323 -2.193 11.026 1.00 91.81 130 ALA A O 1
ATOM 1013 N N . ASP A 1 131 ? -10.280 -1.785 9.082 1.00 90.69 131 ASP A N 1
ATOM 1014 C CA . ASP A 1 131 ? -9.623 -3.089 8.982 1.00 90.69 131 ASP A CA 1
ATOM 1015 C C . ASP A 1 131 ? -8.575 -3.269 10.087 1.00 90.69 131 ASP A C 1
ATOM 1017 O O . ASP A 1 131 ? -8.467 -4.329 10.697 1.00 90.69 131 ASP A O 1
ATOM 1021 N N . LEU A 1 132 ? -7.834 -2.209 10.427 1.00 91.62 132 LEU A N 1
ATOM 1022 C CA . LEU A 1 132 ? -6.902 -2.252 11.555 1.00 91.62 132 LEU A CA 1
ATOM 1023 C C . LEU A 1 132 ? -7.619 -2.540 12.883 1.00 91.62 132 LEU A C 1
ATOM 1025 O O . LEU A 1 132 ? -7.066 -3.249 13.725 1.00 91.62 132 LEU A O 1
ATOM 1029 N N . LYS A 1 133 ? -8.845 -2.030 13.076 1.00 92.00 133 LYS A N 1
ATOM 1030 C CA . LYS A 1 133 ? -9.645 -2.281 14.288 1.00 92.00 133 LYS A CA 1
ATOM 1031 C C . LYS A 1 133 ? -10.058 -3.739 14.453 1.00 92.00 133 LYS A C 1
ATOM 1033 O O . LYS A 1 133 ? -10.291 -4.158 15.582 1.00 92.00 133 LYS A O 1
ATOM 1038 N N . THR A 1 134 ? -10.147 -4.516 13.374 1.00 89.69 134 THR A N 1
ATOM 1039 C CA . THR A 1 134 ? -10.541 -5.930 13.475 1.00 89.69 134 THR A CA 1
ATOM 1040 C C . THR A 1 134 ? -9.405 -6.822 13.978 1.00 89.69 134 THR A C 1
ATOM 1042 O O . THR A 1 134 ? -9.623 -8.000 14.260 1.00 89.69 134 THR A O 1
ATOM 1045 N N . LEU A 1 135 ? -8.180 -6.297 14.076 1.00 87.69 135 LEU A N 1
ATOM 1046 C CA . LEU A 1 135 ? -7.031 -7.034 14.590 1.00 87.69 135 LEU A CA 1
ATOM 1047 C C . LEU A 1 135 ? -7.133 -7.242 16.104 1.00 87.69 135 LEU A C 1
ATOM 1049 O O . LEU A 1 135 ? -7.664 -6.415 16.833 1.00 87.69 135 LEU A O 1
ATOM 1053 N N . ALA A 1 136 ? -6.517 -8.314 16.608 1.00 88.19 136 ALA A N 1
ATOM 1054 C CA . ALA A 1 136 ? -6.514 -8.613 18.044 1.00 88.19 136 ALA A CA 1
ATOM 1055 C C . ALA A 1 136 ? -5.844 -7.521 18.905 1.00 88.19 136 ALA A C 1
ATOM 1057 O O . ALA A 1 136 ? -6.191 -7.356 20.068 1.00 88.19 136 ALA A O 1
ATOM 1058 N N . ASN A 1 137 ? -4.868 -6.790 18.350 1.00 89.75 137 ASN A N 1
ATOM 1059 C CA . ASN A 1 137 ? -4.184 -5.680 19.021 1.00 89.75 137 ASN A CA 1
ATOM 1060 C C . ASN A 1 137 ? -3.957 -4.512 18.039 1.00 89.75 137 ASN A C 1
ATOM 1062 O O . ASN A 1 137 ? -2.823 -4.313 17.587 1.00 89.75 137 ASN A O 1
ATOM 1066 N N . PRO A 1 138 ? -5.003 -3.732 17.704 1.00 92.62 138 PRO A N 1
ATOM 1067 C CA . PRO A 1 138 ? -4.962 -2.724 16.641 1.00 92.62 138 PRO A CA 1
ATOM 1068 C C . PRO A 1 138 ? -3.859 -1.679 16.831 1.00 92.62 138 PRO A C 1
ATOM 1070 O O . PRO A 1 138 ? -3.089 -1.396 15.919 1.00 92.62 138 PRO A O 1
ATOM 1073 N N . THR A 1 139 ? -3.717 -1.145 18.049 1.00 93.81 139 THR A N 1
ATOM 1074 C CA . THR A 1 139 ? -2.701 -0.128 18.362 1.00 93.81 139 THR A CA 1
ATOM 1075 C C . THR A 1 139 ? -1.277 -0.670 18.249 1.00 93.81 139 THR A C 1
ATOM 1077 O O . THR A 1 139 ? -0.384 0.048 17.807 1.00 93.81 139 THR A O 1
ATOM 1080 N N . LYS A 1 140 ? -1.047 -1.934 18.631 1.00 92.31 140 LYS A N 1
ATOM 1081 C CA . LYS A 1 140 ? 0.274 -2.563 18.505 1.00 92.31 140 LYS A CA 1
ATOM 1082 C C . LYS A 1 140 ? 0.633 -2.762 17.033 1.00 92.31 140 LYS A C 1
ATOM 1084 O O . LYS A 1 140 ? 1.716 -2.362 16.632 1.00 92.31 140 LYS A O 1
ATOM 1089 N N . ALA A 1 141 ? -0.297 -3.309 16.249 1.00 92.06 141 ALA A N 1
ATOM 1090 C CA . ALA A 1 141 ? -0.124 -3.496 14.812 1.00 92.06 141 ALA A CA 1
ATOM 1091 C C . ALA A 1 141 ? 0.146 -2.167 14.093 1.00 92.06 141 ALA A C 1
ATOM 1093 O O . ALA A 1 141 ? 1.069 -2.072 13.297 1.00 92.06 141 ALA A O 1
ATOM 1094 N N . PHE A 1 142 ? -0.609 -1.116 14.421 1.00 94.19 142 PHE A N 1
ATOM 1095 C CA . PHE A 1 142 ? -0.387 0.209 13.846 1.00 94.19 142 PHE A CA 1
ATOM 1096 C C . PHE A 1 142 ? 0.985 0.795 14.204 1.00 94.19 142 PHE A C 1
ATOM 1098 O O . PHE A 1 142 ? 1.643 1.362 13.340 1.00 94.19 142 PHE A O 1
ATOM 1105 N N . ASN A 1 143 ? 1.441 0.654 15.452 1.00 93.00 143 ASN A N 1
ATOM 1106 C CA . ASN A 1 143 ? 2.777 1.121 15.829 1.00 93.00 143 ASN A CA 1
ATOM 1107 C C . ASN A 1 143 ? 3.884 0.367 15.083 1.00 93.00 143 ASN A C 1
ATOM 1109 O O . ASN A 1 143 ? 4.815 1.010 14.617 1.00 93.00 143 ASN A O 1
ATOM 1113 N N . GLU A 1 144 ? 3.746 -0.950 14.921 1.00 93.12 144 GLU A N 1
ATOM 1114 C CA . GLU A 1 144 ? 4.664 -1.762 14.113 1.00 93.12 144 GLU A CA 1
ATOM 1115 C C . GLU A 1 144 ? 4.674 -1.289 12.652 1.00 93.12 144 GLU A C 1
ATOM 1117 O O . GLU A 1 144 ? 5.739 -1.074 12.086 1.00 93.12 144 GLU A O 1
ATOM 1122 N N . LEU A 1 145 ? 3.505 -1.003 12.064 1.00 93.50 145 LEU A N 1
ATOM 1123 C CA . LEU A 1 145 ? 3.421 -0.411 10.726 1.00 93.50 145 LEU A CA 1
ATOM 1124 C C . LEU A 1 145 ? 4.146 0.939 10.648 1.00 93.50 145 LEU A C 1
ATOM 1126 O O . LEU A 1 145 ? 4.900 1.167 9.712 1.00 93.50 145 LEU A O 1
ATOM 1130 N N . VAL A 1 146 ? 3.966 1.835 11.620 1.00 93.19 146 VAL A N 1
ATOM 1131 C CA . VAL A 1 146 ? 4.673 3.129 11.631 1.00 93.19 146 VAL A CA 1
ATOM 1132 C C . VAL A 1 146 ? 6.194 2.949 11.737 1.00 93.19 146 VAL A C 1
ATOM 1134 O O . VAL A 1 146 ? 6.930 3.762 11.198 1.00 93.19 146 VAL A O 1
ATOM 1137 N N . GLU A 1 147 ? 6.674 1.906 12.415 1.00 91.38 147 GLU A N 1
ATOM 1138 C CA . GLU A 1 147 ? 8.110 1.639 12.588 1.00 91.38 147 GLU A CA 1
ATOM 1139 C C . GLU A 1 147 ? 8.793 1.082 11.329 1.00 91.38 147 GLU A C 1
ATOM 1141 O O . GLU A 1 147 ? 9.997 1.268 11.164 1.00 91.38 147 GLU A O 1
ATOM 1146 N N . VAL A 1 148 ? 8.054 0.400 10.447 1.00 91.25 148 VAL A N 1
ATOM 1147 C CA . VAL A 1 148 ? 8.613 -0.250 9.240 1.00 91.25 148 VAL A CA 1
ATOM 1148 C C . VAL A 1 148 ? 8.499 0.582 7.964 1.00 91.25 148 VAL A C 1
ATOM 1150 O O . VAL A 1 148 ? 9.015 0.176 6.920 1.00 91.25 148 VAL A O 1
ATOM 1153 N N . HIS A 1 149 ? 7.821 1.725 8.029 1.00 93.69 149 HIS A N 1
ATOM 1154 C CA . HIS A 1 149 ? 7.704 2.661 6.918 1.00 93.69 149 HIS A CA 1
ATOM 1155 C C . HIS A 1 149 ? 8.555 3.900 7.197 1.00 93.69 149 HIS A C 1
ATOM 1157 O O . HIS A 1 149 ? 8.569 4.418 8.312 1.00 93.69 149 HIS A O 1
ATOM 1163 N N . ASP A 1 150 ? 9.238 4.391 6.166 1.00 91.12 150 ASP A N 1
ATOM 1164 C CA . ASP A 1 150 ? 10.028 5.624 6.229 1.00 91.12 150 ASP A CA 1
ATOM 1165 C C . ASP A 1 150 ? 9.130 6.840 6.479 1.00 91.12 150 ASP A C 1
ATOM 1167 O O . ASP A 1 150 ? 9.542 7.842 7.065 1.00 91.12 150 ASP A O 1
ATOM 1171 N N . GLU A 1 151 ? 7.880 6.740 6.024 1.00 92.31 151 GLU A N 1
ATOM 1172 C CA . GLU A 1 151 ? 6.891 7.796 6.098 1.00 92.31 151 GLU A CA 1
ATOM 1173 C C . GLU A 1 151 ? 5.535 7.303 6.559 1.00 92.31 151 GLU A C 1
ATOM 1175 O O . GLU A 1 151 ? 5.064 6.221 6.219 1.00 92.31 151 GLU A O 1
ATOM 1180 N N . PHE A 1 152 ? 4.864 8.189 7.276 1.00 93.31 152 PHE A N 1
ATOM 1181 C CA . PHE A 1 152 ? 3.496 8.045 7.716 1.00 93.31 152 PHE A CA 1
ATOM 1182 C C . PHE A 1 152 ? 2.626 9.175 7.164 1.00 93.31 152 PHE A C 1
ATOM 1184 O O . PHE A 1 152 ? 2.819 10.353 7.488 1.00 93.31 152 PHE A O 1
ATOM 1191 N N . TRP A 1 153 ? 1.666 8.803 6.324 1.00 94.56 153 TRP A N 1
ATOM 1192 C CA . TRP A 1 153 ? 0.651 9.670 5.747 1.00 94.56 153 TRP A CA 1
ATOM 1193 C C . TRP A 1 153 ? -0.726 9.292 6.285 1.00 94.56 153 TRP A C 1
ATOM 1195 O O . TRP A 1 153 ? -1.018 8.135 6.595 1.00 94.56 153 TRP A O 1
ATOM 1205 N N . THR A 1 154 ? -1.612 10.280 6.354 1.00 94.06 154 THR A N 1
ATOM 1206 C CA . THR A 1 154 ? -3.007 10.059 6.751 1.00 94.06 154 THR A CA 1
ATOM 1207 C C . THR A 1 154 ? -3.955 10.740 5.790 1.00 94.06 154 THR A C 1
ATOM 1209 O O . THR A 1 154 ? -3.704 11.867 5.373 1.00 94.06 154 THR A O 1
ATOM 1212 N N . TYR A 1 155 ? -5.061 10.075 5.478 1.00 93.31 155 TYR A N 1
ATOM 1213 C CA . TYR A 1 155 ? -6.219 10.688 4.851 1.00 93.31 155 TYR A CA 1
ATOM 1214 C C . TYR A 1 155 ? -7.418 10.528 5.774 1.00 93.31 155 TYR A C 1
ATOM 1216 O O . TYR A 1 155 ? -8.030 9.461 5.844 1.00 93.31 155 TYR A O 1
ATOM 1224 N N . THR A 1 156 ? -7.722 11.585 6.521 1.00 89.38 156 THR A N 1
ATOM 1225 C CA . THR A 1 156 ? -8.871 11.598 7.431 1.00 89.38 156 THR A CA 1
ATOM 1226 C C . THR A 1 156 ? -9.634 12.897 7.272 1.00 89.38 156 THR A C 1
ATOM 1228 O O . THR A 1 156 ? -9.024 13.936 7.018 1.00 89.38 156 THR A O 1
ATOM 1231 N N . ASN A 1 157 ? -10.960 12.858 7.421 1.00 86.31 157 ASN A N 1
ATOM 1232 C CA . ASN A 1 157 ? -11.811 14.047 7.280 1.00 86.31 157 ASN A CA 1
ATOM 1233 C C . ASN A 1 157 ? -11.594 14.762 5.931 1.00 86.31 157 ASN A C 1
ATOM 1235 O O . ASN A 1 157 ? -11.542 15.988 5.866 1.00 86.31 157 ASN A O 1
ATOM 1239 N N . SER A 1 158 ? -11.438 13.985 4.856 1.00 87.56 158 SER A N 1
ATOM 1240 C CA . SER A 1 158 ? -11.165 14.482 3.499 1.00 87.56 158 SER A CA 1
ATOM 1241 C C . SER A 1 158 ? -9.850 15.259 3.314 1.00 87.56 158 SER A C 1
ATOM 1243 O O . SER A 1 158 ? -9.691 15.952 2.310 1.00 87.56 158 SER A O 1
ATOM 1245 N N . MET A 1 159 ? -8.895 15.141 4.241 1.00 88.69 159 MET A N 1
ATOM 1246 C CA . MET A 1 159 ? -7.613 15.847 4.187 1.00 88.69 159 MET A CA 1
ATOM 1247 C C . MET A 1 159 ? -6.436 14.867 4.169 1.00 88.69 159 MET A C 1
ATOM 1249 O O . MET A 1 159 ? -6.304 14.044 5.076 1.00 88.69 159 MET A O 1
ATOM 1253 N N . LEU A 1 160 ? -5.564 14.995 3.159 1.00 90.94 160 LEU A N 1
ATOM 1254 C CA . LEU A 1 160 ? -4.269 14.310 3.103 1.00 90.94 160 LEU A CA 1
ATOM 1255 C C . LEU A 1 160 ? -3.223 15.077 3.911 1.00 90.94 160 LEU A C 1
ATOM 1257 O O . LEU A 1 160 ? -3.053 16.283 3.740 1.00 90.94 160 LEU A O 1
ATOM 1261 N N . VAL A 1 161 ? -2.491 14.363 4.759 1.00 90.25 161 VAL A N 1
ATOM 1262 C CA . VAL A 1 161 ? -1.413 14.909 5.585 1.00 90.25 161 VAL A CA 1
ATOM 1263 C C . VAL A 1 161 ? -0.183 14.024 5.427 1.00 90.25 161 VAL A C 1
ATOM 1265 O O . VAL A 1 161 ? -0.272 12.813 5.632 1.00 90.25 161 VAL A O 1
ATOM 1268 N N . LEU A 1 162 ? 0.943 14.639 5.062 1.00 90.06 162 LEU A N 1
ATOM 1269 C CA . LEU A 1 162 ? 2.230 13.982 4.808 1.00 90.06 162 LEU A CA 1
ATOM 1270 C C . LEU A 1 162 ? 3.163 14.084 6.030 1.00 90.06 162 LEU A C 1
ATOM 1272 O O . LEU A 1 162 ? 2.952 14.920 6.914 1.00 90.06 162 LEU A O 1
ATOM 1276 N N . SER A 1 163 ? 4.212 13.258 6.063 1.00 80.62 163 SER A N 1
ATOM 1277 C CA . SER A 1 163 ? 5.104 13.088 7.226 1.00 80.62 163 SER A CA 1
ATOM 1278 C C . SER A 1 163 ? 5.881 14.336 7.635 1.00 80.62 163 SER A C 1
ATOM 1280 O O . SER A 1 163 ? 6.135 14.525 8.824 1.00 80.62 163 SER A O 1
ATOM 1282 N N . ASP A 1 164 ? 6.168 15.227 6.691 1.00 71.69 164 ASP A N 1
ATOM 1283 C CA . ASP A 1 164 ? 6.919 16.464 6.943 1.00 71.69 164 ASP A CA 1
ATOM 1284 C C . ASP A 1 164 ? 6.044 17.576 7.551 1.00 71.69 164 ASP A C 1
ATOM 1286 O O . ASP A 1 164 ? 6.487 18.708 7.751 1.00 71.69 164 ASP A O 1
ATOM 1290 N N . SER A 1 165 ? 4.777 17.277 7.854 1.00 62.88 165 SER A N 1
ATOM 1291 C CA . SER A 1 165 ? 3.902 18.203 8.562 1.00 62.88 165 SER A CA 1
ATOM 1292 C C . SER A 1 165 ? 4.233 18.237 10.058 1.00 62.88 165 SER A C 1
ATOM 1294 O O . SER A 1 165 ? 4.465 17.210 10.697 1.00 62.88 165 SER A O 1
ATOM 1296 N N . SER A 1 166 ? 4.129 19.414 10.679 1.00 67.31 166 SER A N 1
ATOM 1297 C CA . SER A 1 166 ? 4.164 19.560 12.146 1.00 67.31 166 SER A CA 1
ATOM 1298 C C . SER A 1 166 ? 3.045 18.784 12.868 1.00 67.31 166 SER A C 1
ATOM 1300 O O . SER A 1 166 ? 3.017 18.720 14.096 1.00 67.31 166 SER A O 1
ATOM 1302 N N . LEU A 1 167 ? 2.118 18.187 12.112 1.00 68.00 167 LEU A N 1
ATOM 1303 C CA . LEU A 1 167 ? 0.932 17.485 12.583 1.00 68.00 167 LEU A CA 1
ATOM 1304 C C . LEU A 1 167 ? 1.114 15.963 12.653 1.00 68.00 167 LEU A C 1
ATOM 1306 O O . LEU A 1 167 ? 0.265 15.293 13.240 1.00 68.00 167 LEU A O 1
ATOM 1310 N N . THR A 1 168 ? 2.207 15.402 12.126 1.00 76.00 168 THR A N 1
ATOM 1311 C CA . THR A 1 168 ? 2.419 13.944 12.022 1.00 76.00 168 THR A CA 1
ATOM 1312 C C . THR A 1 168 ? 2.284 13.225 13.370 1.00 76.00 168 THR A C 1
ATOM 1314 O O . THR A 1 168 ? 1.563 12.231 13.479 1.00 76.00 168 THR A O 1
ATOM 1317 N N . GLN A 1 169 ? 2.884 13.768 14.436 1.00 79.44 169 GLN A N 1
ATOM 1318 C CA . GLN A 1 169 ? 2.771 13.198 15.785 1.00 79.44 169 GLN A CA 1
ATOM 1319 C C . GLN A 1 169 ? 1.339 13.289 16.339 1.00 79.44 169 GLN A C 1
ATOM 1321 O O . GLN A 1 169 ? 0.843 12.333 16.938 1.00 79.44 169 GLN A O 1
ATOM 1326 N N . SER A 1 170 ? 0.657 14.416 16.111 1.00 83.69 170 SER A N 1
ATOM 1327 C CA . SER A 1 170 ? -0.741 14.616 16.519 1.00 83.69 170 SER A CA 1
ATOM 1328 C C . SER A 1 170 ? -1.667 13.615 15.822 1.00 83.69 170 SER A C 1
ATOM 1330 O O . SER A 1 170 ? -2.518 12.987 16.453 1.00 83.69 170 SER A O 1
ATOM 1332 N N . HIS A 1 171 ? -1.452 13.379 14.527 1.00 85.25 171 HIS A N 1
ATOM 1333 C CA . HIS A 1 171 ? -2.259 12.437 13.756 1.00 85.25 171 HIS A CA 1
ATOM 1334 C C . HIS A 1 171 ? -1.990 10.996 14.162 1.00 85.25 171 HIS A C 1
ATOM 1336 O O . HIS A 1 171 ? -2.943 10.235 14.305 1.00 85.25 171 HIS A O 1
ATOM 1342 N N . ARG A 1 172 ? -0.738 10.628 14.456 1.00 88.06 172 ARG A N 1
ATOM 1343 C CA . ARG A 1 172 ? -0.422 9.305 15.012 1.00 88.06 172 ARG A CA 1
ATOM 1344 C C . ARG A 1 172 ? -1.187 9.052 16.314 1.00 88.06 172 ARG A C 1
ATOM 1346 O O . ARG A 1 172 ? -1.796 7.995 16.463 1.00 88.06 172 ARG A O 1
ATOM 1353 N N . ILE A 1 173 ? -1.198 10.024 17.233 1.00 89.12 173 ILE A N 1
ATOM 1354 C CA . ILE A 1 173 ? -1.950 9.932 1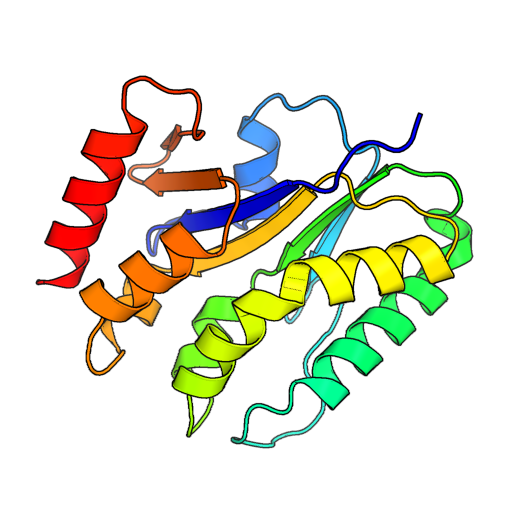8.496 1.00 89.12 173 ILE A CA 1
ATOM 1355 C C . ILE A 1 173 ? -3.446 9.760 18.215 1.00 89.12 173 ILE A C 1
ATOM 1357 O O . ILE A 1 173 ? -4.062 8.834 18.742 1.00 89.12 173 ILE A O 1
ATOM 1361 N N . LYS A 1 174 ? -4.012 10.586 17.331 1.00 89.81 174 LYS A N 1
ATOM 1362 C CA . LYS A 1 174 ? -5.429 10.520 16.956 1.00 89.81 174 LYS A CA 1
ATOM 1363 C C . LYS A 1 174 ? -5.808 9.169 16.339 1.00 89.81 174 LYS A C 1
ATOM 1365 O O . LYS A 1 174 ? -6.847 8.616 16.689 1.00 89.81 174 LYS A O 1
ATOM 1370 N N . ILE A 1 175 ? -4.974 8.602 15.464 1.00 91.44 175 ILE A N 1
ATOM 1371 C CA . ILE A 1 175 ? -5.196 7.255 14.918 1.00 91.44 175 ILE A CA 1
ATOM 1372 C C . ILE A 1 175 ? -5.156 6.214 16.042 1.00 91.44 175 ILE A C 1
ATOM 1374 O O . ILE A 1 175 ? -6.075 5.407 16.148 1.00 91.44 175 ILE A O 1
ATOM 1378 N N . CYS A 1 176 ? -4.166 6.262 16.939 1.00 91.75 176 CYS A N 1
ATOM 1379 C CA . CYS A 1 176 ? -4.116 5.368 18.098 1.00 91.75 176 CYS A CA 1
ATOM 1380 C C . CYS A 1 176 ? -5.377 5.456 18.973 1.00 91.75 176 CYS A C 1
ATOM 1382 O O . CYS A 1 176 ? -5.843 4.431 19.465 1.00 91.75 176 CYS A O 1
ATOM 1384 N N . GLU A 1 177 ? -5.938 6.648 19.176 1.00 91.88 177 GLU A N 1
ATOM 1385 C CA . GLU A 1 177 ? -7.204 6.832 19.898 1.00 91.88 177 GLU A CA 1
ATOM 1386 C C . GLU A 1 177 ? -8.396 6.241 19.146 1.00 91.88 177 GLU A C 1
ATOM 1388 O O . GLU A 1 177 ? -9.248 5.601 19.762 1.00 91.88 177 GLU A O 1
ATOM 1393 N N . LEU A 1 178 ? -8.453 6.418 17.824 1.00 91.12 178 LEU A N 1
ATOM 1394 C CA . LEU A 1 178 ? -9.494 5.819 16.991 1.00 91.12 178 LEU A CA 1
ATOM 1395 C C . LEU A 1 178 ? -9.438 4.292 17.026 1.00 91.12 178 LEU A C 1
ATOM 1397 O O . LEU A 1 178 ? -10.493 3.671 17.030 1.00 91.12 178 LEU A O 1
ATOM 1401 N N . LEU A 1 179 ? -8.245 3.699 17.092 1.00 91.00 179 LEU A N 1
ATOM 1402 C CA . LEU A 1 179 ? -8.041 2.248 17.153 1.00 91.00 179 LEU A CA 1
ATOM 1403 C C . LEU A 1 179 ? -8.382 1.621 18.516 1.00 91.00 179 LEU A C 1
ATOM 1405 O O . LEU A 1 179 ? -8.510 0.404 18.599 1.00 91.00 179 LEU A O 1
ATOM 1409 N N . LYS A 1 180 ? -8.507 2.424 19.581 1.00 87.81 180 LYS A N 1
ATOM 1410 C CA . LYS A 1 180 ? -8.933 1.960 20.917 1.00 87.81 180 LYS A CA 1
ATOM 1411 C C . LYS A 1 180 ? -10.455 1.901 21.084 1.00 87.81 180 LYS A C 1
ATOM 1413 O O . LYS A 1 180 ? -10.919 1.307 22.053 1.00 87.81 180 LYS A O 1
ATOM 1418 N N . LYS A 1 181 ? -11.193 2.589 20.210 1.00 64.25 181 LYS A N 1
ATOM 1419 C CA . LYS A 1 181 ? -12.657 2.695 20.220 1.00 64.25 181 LYS A CA 1
ATOM 1420 C C . LYS A 1 181 ? -13.269 1.681 19.272 1.00 64.25 181 LYS A C 1
ATOM 1422 O O . LYS A 1 181 ? -14.294 1.098 19.661 1.00 64.25 181 LYS A O 1
#

Sequence (181 aa):
MKIASRHVLLVVDETAPTPLKIVQQSSINQPQNWLCAAKSGDISLRREKSRQYKPADIAQALNNELQNLRSKIANQTLGLIFSETSEAMTEFDNPQAVLKFEHKWADVVDKAATSVGAQSAFNICVYKIADLKTLANPTKAFNELVEVHDEFWTYTNSMLVLSDSSLTQSHRIKICELLKK

pLDDT: mean 87.9, std 8.91, range [43.91, 96.44]

Foldseek 3Di:
DAQQFFFEEEEEEPPDDDVVVLVVVVPDPDFPEEWEADPPTLADQDDDPALADDLVSSLVSLLVSCLVCLVPAAPTEYAYAYACLLVNLQSHPCSVVSLVCLLCVSVSNQVSQVVSNHGYRYDYYYHYLVSLLVDPQSLVSVVSVVVSGPWYWYQDPNDIDTRPDPCNVVVNVVSSVSSVD

Radius of gyration: 15.58 Å; chains: 1; bounding box: 37×39×43 Å